Protein AF-A0A7T8KBF5-F1 (afdb_monomer_lite)

Foldseek 3Di:
DVLLVCVLVVHDLVVCCVVVVDDSVVSVVVVVVSVVVCVVPVPDDRPPDPDPPCVVVPPPDPVNVVVLVVVCVVPVPDDLVVVCVVSVHDSVVSVD

Structure (mmCIF, N/CA/C/O backbone):
data_AF-A0A7T8KBF5-F1
#
_entry.id   AF-A0A7T8KBF5-F1
#
loop_
_atom_site.group_PDB
_atom_site.id
_atom_site.type_symbol
_atom_site.label_atom_id
_atom_site.label_alt_id
_atom_site.label_comp_id
_atom_site.label_asym_id
_atom_site.label_entity_id
_atom_site.label_seq_id
_atom_site.pdbx_PDB_ins_code
_atom_site.Cartn_x
_atom_site.Cartn_y
_atom_site.Cartn_z
_atom_site.occupancy
_atom_site.B_iso_or_equiv
_atom_site.auth_seq_id
_atom_site.auth_comp_id
_atom_site.auth_asym_id
_atom_site.auth_atom_id
_atom_site.pdbx_PDB_model_num
ATOM 1 N N . MET A 1 1 ? -4.089 -5.766 23.021 1.00 62.38 1 MET A N 1
ATOM 2 C CA . MET A 1 1 ? -3.815 -7.022 22.286 1.00 62.38 1 MET A CA 1
ATOM 3 C C . MET A 1 1 ? -4.819 -7.307 21.167 1.00 62.38 1 MET A C 1
ATOM 5 O O . MET A 1 1 ? -4.367 -7.596 20.070 1.00 62.38 1 MET A O 1
ATOM 9 N N . ALA A 1 2 ? -6.137 -7.149 21.362 1.00 82.69 2 ALA A N 1
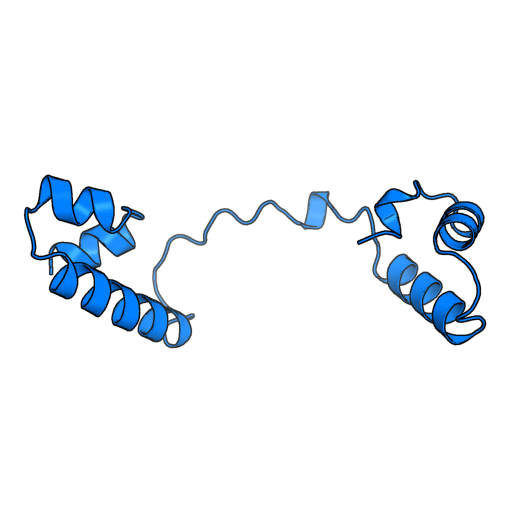ATOM 10 C CA . ALA A 1 2 ? -7.136 -7.452 20.319 1.00 82.69 2 ALA A CA 1
ATOM 11 C C . ALA A 1 2 ? -6.967 -6.673 18.990 1.00 82.69 2 ALA A C 1
ATOM 13 O O . ALA A 1 2 ? -7.058 -7.271 17.925 1.00 82.69 2 ALA A O 1
ATOM 14 N N . ILE A 1 3 ? -6.659 -5.369 19.042 1.00 83.25 3 ILE A N 1
ATOM 15 C CA . ILE A 1 3 ? -6.478 -4.517 17.845 1.00 83.25 3 ILE A CA 1
ATOM 16 C C . ILE A 1 3 ? -5.289 -4.983 16.986 1.00 83.25 3 ILE A C 1
ATOM 18 O O . ILE A 1 3 ? -5.416 -5.105 15.774 1.00 83.25 3 ILE A O 1
ATOM 22 N N . ILE A 1 4 ? -4.149 -5.290 17.614 1.00 85.00 4 ILE A N 1
ATOM 23 C CA . ILE A 1 4 ? -2.934 -5.753 16.919 1.00 85.00 4 ILE A CA 1
ATOM 24 C C . ILE A 1 4 ? -3.175 -7.121 16.277 1.00 85.00 4 ILE A C 1
ATOM 26 O O . ILE A 1 4 ? -2.799 -7.337 15.131 1.00 85.00 4 ILE A O 1
ATOM 30 N N . VAL A 1 5 ? -3.844 -8.037 16.988 1.00 86.75 5 VAL A N 1
ATOM 31 C CA . VAL A 1 5 ? -4.222 -9.344 16.427 1.00 86.75 5 VAL A CA 1
ATOM 32 C C . VAL A 1 5 ? -5.160 -9.162 15.233 1.00 86.75 5 VAL A C 1
ATOM 34 O O . VAL A 1 5 ? -4.948 -9.787 14.201 1.00 86.75 5 VAL A O 1
ATOM 37 N N . ALA A 1 6 ? -6.142 -8.261 15.319 1.00 85.44 6 ALA A N 1
ATOM 38 C CA . ALA A 1 6 ? -7.038 -7.973 14.204 1.00 85.44 6 ALA A CA 1
ATOM 39 C C . ALA A 1 6 ? -6.298 -7.394 12.983 1.00 85.44 6 ALA A C 1
ATOM 41 O O . ALA A 1 6 ? -6.592 -7.799 11.857 1.00 85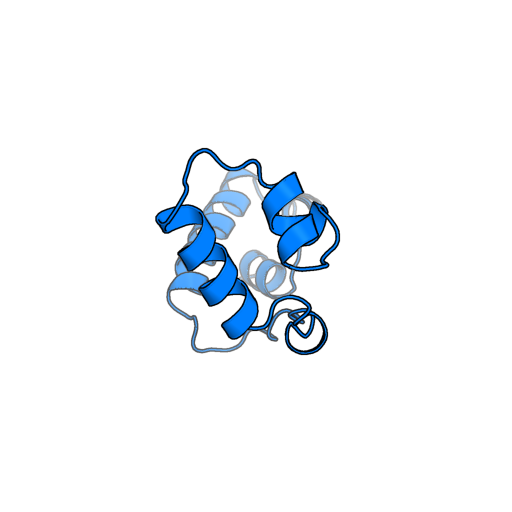.44 6 ALA A O 1
ATOM 42 N N . PHE A 1 7 ? -5.304 -6.523 13.195 1.00 86.56 7 PHE A N 1
ATOM 43 C CA . PHE A 1 7 ? -4.428 -6.046 12.121 1.00 86.56 7 PHE A CA 1
ATOM 44 C C . PHE A 1 7 ? -3.590 -7.170 11.507 1.00 86.56 7 PHE A C 1
ATOM 46 O O . PHE A 1 7 ? -3.568 -7.295 10.285 1.00 86.56 7 PHE A O 1
ATOM 53 N N . ARG A 1 8 ? -3.002 -8.057 12.322 1.00 83.19 8 ARG A N 1
ATOM 54 C CA . ARG A 1 8 ? -2.290 -9.258 11.836 1.00 83.19 8 ARG A CA 1
ATOM 55 C C . ARG A 1 8 ? -3.194 -10.210 11.049 1.00 83.19 8 ARG A C 1
ATOM 57 O O . ARG A 1 8 ? -2.738 -10.876 10.129 1.00 83.19 8 ARG A O 1
ATOM 64 N N . CYS A 1 9 ? -4.485 -10.250 11.369 1.00 85.44 9 CYS A N 1
ATOM 65 C CA . CYS A 1 9 ? -5.495 -10.983 10.605 1.00 85.44 9 CYS A CA 1
ATOM 66 C C . CYS A 1 9 ? -5.985 -10.237 9.344 1.00 85.44 9 CYS A C 1
ATOM 68 O O . CYS A 1 9 ? -6.923 -10.704 8.699 1.00 85.44 9 CYS A O 1
ATOM 70 N N . GLY A 1 10 ? -5.402 -9.083 9.001 1.00 82.50 10 GLY A N 1
ATOM 71 C CA . GLY A 1 10 ? -5.721 -8.317 7.795 1.00 82.50 10 GLY A CA 1
ATOM 72 C C . GLY A 1 10 ? -7.013 -7.499 7.865 1.00 82.50 10 GLY A C 1
ATOM 73 O O . GLY A 1 10 ? -7.543 -7.119 6.822 1.00 82.50 10 GLY A O 1
ATOM 74 N N . ARG A 1 11 ? -7.549 -7.236 9.063 1.00 88.50 11 ARG A N 1
ATOM 75 C CA . ARG A 1 11 ? -8.776 -6.439 9.228 1.00 88.50 11 ARG A CA 1
ATOM 76 C C . ARG A 1 11 ? -8.513 -4.953 9.041 1.00 88.50 11 ARG A C 1
ATOM 78 O O . ARG A 1 11 ? -7.493 -4.424 9.484 1.00 88.50 11 ARG A O 1
ATOM 85 N N . ALA A 1 12 ? -9.465 -4.263 8.416 1.00 88.31 12 ALA A N 1
ATOM 86 C CA . ALA A 1 12 ? -9.361 -2.824 8.218 1.00 88.31 12 ALA A CA 1
ATOM 87 C C . ALA A 1 12 ? -9.607 -2.067 9.541 1.00 88.31 12 ALA A C 1
ATOM 89 O O . ALA A 1 12 ? -10.446 -2.491 10.341 1.00 88.31 12 ALA A O 1
ATOM 90 N N . PRO A 1 13 ? -8.973 -0.894 9.762 1.00 88.69 13 PRO A N 1
ATOM 91 C CA . PRO A 1 13 ? -9.199 -0.074 10.957 1.00 88.69 13 PRO A CA 1
ATOM 92 C C . PRO A 1 13 ? -10.684 0.194 11.234 1.00 88.69 13 PRO A C 1
ATOM 94 O O . PRO A 1 13 ? -11.122 0.156 12.379 1.00 88.69 13 PRO A O 1
ATOM 97 N N . LYS A 1 14 ? -11.476 0.410 10.176 1.00 90.56 14 LYS A N 1
ATOM 98 C CA . LYS A 1 14 ? -12.921 0.643 10.274 1.00 90.56 14 LYS A CA 1
ATOM 99 C C . LYS A 1 14 ? -13.674 -0.573 10.823 1.00 90.56 14 LYS A C 1
ATOM 101 O O . LYS A 1 14 ? -14.477 -0.419 11.731 1.00 90.56 14 LYS A O 1
ATOM 106 N N . GLU A 1 15 ? -13.362 -1.774 10.339 1.00 88.88 15 GLU A N 1
ATOM 107 C CA . GLU A 1 15 ? -13.972 -3.018 10.831 1.00 88.88 15 GLU A CA 1
ATOM 108 C C . GLU A 1 15 ? -13.642 -3.257 12.309 1.00 88.88 15 GLU A C 1
ATOM 110 O O . GLU A 1 15 ? -14.484 -3.709 13.079 1.00 88.88 15 GLU A O 1
ATOM 115 N N . ILE A 1 16 ? -12.421 -2.908 12.723 1.00 91.56 16 ILE A N 1
ATOM 116 C CA . ILE A 1 16 ? -11.973 -3.010 14.116 1.00 91.56 16 ILE A CA 1
ATOM 117 C C . ILE A 1 16 ? -12.741 -2.024 15.004 1.00 91.56 16 ILE A C 1
ATOM 119 O O . ILE A 1 16 ? -13.186 -2.406 16.086 1.00 91.56 16 ILE A O 1
ATOM 123 N N . ILE A 1 17 ? -12.925 -0.778 14.552 1.00 92.75 17 ILE A N 1
ATOM 124 C CA . ILE A 1 17 ? -13.738 0.228 15.254 1.00 92.75 17 ILE A CA 1
ATOM 125 C C . ILE A 1 17 ? -15.182 -0.262 15.376 1.00 92.75 17 ILE A C 1
ATOM 127 O O . ILE A 1 17 ? -15.754 -0.225 16.462 1.00 92.75 17 ILE A O 1
ATOM 131 N N . ASP A 1 18 ? -15.761 -0.763 14.289 1.00 91.56 18 ASP A N 1
ATOM 132 C CA . ASP A 1 18 ? -17.160 -1.175 14.263 1.00 91.56 18 ASP A CA 1
ATOM 133 C C . ASP A 1 18 ? -17.422 -2.418 15.122 1.00 91.56 18 ASP A C 1
ATOM 135 O O . ASP A 1 18 ? -18.462 -2.478 15.782 1.00 91.56 18 ASP A O 1
ATOM 139 N N . PHE A 1 19 ? -16.490 -3.374 15.156 1.00 90.88 19 PHE A N 1
ATOM 140 C CA . PHE A 1 19 ? -16.626 -4.620 15.913 1.00 90.88 19 PHE A CA 1
ATOM 141 C C . PHE A 1 19 ? -16.298 -4.447 17.397 1.00 90.88 19 PHE A C 1
ATOM 143 O O . PHE A 1 19 ? -17.096 -4.804 18.259 1.00 90.88 19 PHE A O 1
ATOM 150 N N . PHE A 1 20 ? -15.129 -3.882 17.706 1.00 89.25 20 PHE A N 1
ATOM 151 C CA . PHE A 1 20 ? -14.665 -3.749 19.087 1.00 89.25 20 PHE A CA 1
ATOM 152 C C . PHE A 1 20 ? -15.136 -2.460 19.767 1.00 89.25 20 PHE A C 1
ATOM 154 O O . PHE A 1 20 ? -14.918 -2.296 20.966 1.00 89.25 20 PHE A O 1
ATOM 161 N N . LYS A 1 21 ? -15.752 -1.534 19.019 1.00 91.44 21 LYS A N 1
ATOM 162 C CA . LYS A 1 21 ? -16.215 -0.224 19.509 1.00 91.44 21 LYS A CA 1
ATOM 163 C C . LYS A 1 21 ? -15.112 0.606 20.172 1.00 91.44 21 LYS A C 1
ATOM 165 O O . LYS A 1 21 ? -15.375 1.409 21.063 1.00 91.44 21 LYS A O 1
ATOM 170 N N . PHE A 1 22 ? -13.869 0.436 19.722 1.00 89.31 22 PHE A N 1
ATOM 171 C CA . PHE A 1 22 ? -12.754 1.247 20.200 1.00 89.31 22 PHE A CA 1
ATOM 172 C C . PHE A 1 22 ? -12.822 2.680 19.654 1.00 89.31 22 PHE A C 1
ATOM 174 O O . PHE A 1 22 ? -13.274 2.885 18.524 1.00 89.31 22 PHE A O 1
ATOM 181 N N . PRO A 1 23 ? -12.306 3.674 20.403 1.00 93.00 23 PRO A N 1
ATOM 182 C CA . PRO A 1 23 ? -12.170 5.031 19.896 1.00 93.00 23 PRO A CA 1
ATOM 183 C C . PRO A 1 23 ? -11.325 5.057 18.622 1.00 93.00 23 PRO A C 1
ATOM 185 O O . PRO A 1 23 ? -10.239 4.470 18.566 1.00 93.00 23 PRO A O 1
ATOM 188 N N . GLN A 1 24 ? -11.797 5.792 17.615 1.00 90.38 24 GLN A N 1
ATOM 189 C CA . GLN A 1 24 ? -11.121 5.907 16.323 1.00 90.38 24 GLN A CA 1
ATOM 190 C C . GLN A 1 24 ? -9.656 6.338 16.484 1.00 90.38 24 GLN A C 1
ATOM 192 O O . GLN A 1 24 ? -8.767 5.727 15.895 1.00 90.38 24 GLN A O 1
ATOM 197 N N . ALA A 1 25 ? -9.392 7.333 17.335 1.00 92.31 25 ALA A N 1
ATOM 198 C CA . ALA A 1 25 ? -8.041 7.825 17.598 1.00 92.31 25 ALA A CA 1
ATOM 199 C C . ALA A 1 25 ? -7.092 6.709 18.071 1.00 92.31 25 ALA A C 1
ATOM 201 O O . ALA A 1 25 ? -5.969 6.603 17.586 1.00 92.31 25 ALA A O 1
ATOM 202 N N . THR A 1 26 ? -7.561 5.831 18.959 1.00 90.94 26 THR A N 1
ATOM 203 C CA . THR A 1 26 ? -6.776 4.707 19.482 1.00 90.94 26 THR A CA 1
ATOM 204 C C . THR A 1 26 ? -6.459 3.692 18.389 1.00 90.94 26 THR A C 1
ATOM 206 O O . THR A 1 26 ? -5.316 3.259 18.266 1.00 90.94 26 THR A O 1
ATOM 209 N N . VAL A 1 27 ? -7.445 3.339 17.559 1.00 90.06 27 VAL A N 1
ATOM 210 C CA . VAL A 1 27 ? -7.248 2.366 16.473 1.00 90.06 27 VAL A CA 1
ATOM 211 C C . VAL A 1 27 ? -6.258 2.894 15.437 1.00 90.06 27 VAL A C 1
ATOM 213 O O . VAL A 1 27 ? -5.351 2.167 15.041 1.00 90.06 27 VAL A O 1
ATOM 216 N N . TYR A 1 28 ? -6.374 4.163 15.042 1.00 91.50 28 TYR A N 1
ATOM 217 C CA . TYR A 1 28 ? -5.457 4.774 14.077 1.00 91.50 28 TYR A CA 1
ATOM 218 C C . TYR A 1 28 ? -4.054 5.025 14.648 1.00 91.50 28 TYR A C 1
ATOM 220 O O . TYR A 1 28 ? -3.075 4.845 13.926 1.00 91.50 28 TYR A O 1
ATOM 228 N N . SER A 1 29 ? -3.930 5.367 15.935 1.00 90.31 29 SER A N 1
ATOM 229 C CA . SER A 1 29 ? -2.626 5.462 16.605 1.00 90.31 29 SER A CA 1
ATOM 230 C C . SER A 1 29 ? -1.899 4.117 16.589 1.00 90.31 29 SER A C 1
ATOM 232 O O . SER A 1 29 ? -0.717 4.065 16.271 1.00 90.31 29 SER A O 1
ATOM 234 N N . ILE A 1 30 ? -2.613 3.024 16.879 1.00 87.31 30 ILE A N 1
ATOM 235 C CA . ILE A 1 30 ? -2.045 1.671 16.854 1.00 87.31 30 ILE A CA 1
ATOM 236 C C . ILE A 1 30 ? -1.739 1.234 15.419 1.00 87.31 30 ILE A C 1
ATOM 238 O O . ILE A 1 30 ? -0.698 0.633 15.194 1.00 87.31 30 ILE A O 1
ATOM 242 N N . ALA A 1 31 ? -2.594 1.560 14.444 1.00 87.50 31 ALA A N 1
ATOM 243 C CA . ALA A 1 31 ? -2.341 1.258 13.033 1.00 87.50 31 ALA A CA 1
ATOM 244 C C . ALA A 1 31 ? -1.043 1.906 12.527 1.00 87.50 31 ALA A C 1
ATOM 246 O O . ALA A 1 31 ? -0.293 1.284 11.778 1.00 87.50 31 ALA A O 1
ATOM 247 N N . LYS A 1 32 ? -0.768 3.145 12.957 1.00 87.44 32 LYS A N 1
ATOM 248 C CA . LYS A 1 32 ? 0.467 3.857 12.620 1.00 87.44 32 LYS A CA 1
ATOM 249 C C . LYS A 1 32 ? 1.693 3.139 13.188 1.00 87.44 32 LYS A C 1
ATOM 251 O O . LYS A 1 32 ? 2.581 2.781 12.424 1.00 87.44 32 LYS A O 1
ATOM 256 N N . SER A 1 33 ? 1.688 2.858 14.491 1.00 85.81 33 SER A N 1
ATOM 257 C CA . SER A 1 33 ? 2.791 2.147 15.150 1.00 85.81 33 SER A CA 1
ATOM 258 C C . SER A 1 33 ? 2.965 0.714 14.640 1.00 85.81 33 SER A C 1
ATOM 260 O O . SER A 1 33 ? 4.080 0.214 14.593 1.00 85.81 33 SER A O 1
ATOM 262 N N . PHE A 1 34 ? 1.879 0.049 14.234 1.00 81.50 34 PHE A N 1
ATOM 263 C CA . PHE A 1 34 ? 1.923 -1.288 13.642 1.00 81.50 34 PHE A CA 1
ATOM 264 C C . PHE A 1 34 ? 2.639 -1.281 12.289 1.00 81.50 34 PHE A C 1
ATOM 266 O O . PHE A 1 34 ? 3.500 -2.119 12.059 1.00 81.50 34 PHE A O 1
ATOM 273 N N . LYS A 1 35 ? 2.340 -0.301 11.429 1.00 77.12 35 LYS A N 1
ATOM 274 C CA . LYS A 1 35 ? 3.007 -0.148 10.132 1.00 77.12 35 LYS A CA 1
ATOM 275 C C . LYS A 1 35 ? 4.494 0.193 10.286 1.00 77.12 35 LYS A C 1
ATOM 277 O O . LYS A 1 35 ? 5.325 -0.421 9.637 1.00 77.12 35 LYS A O 1
ATOM 282 N N . GLU A 1 36 ? 4.815 1.121 11.188 1.00 77.06 36 GLU A N 1
ATOM 283 C CA . GLU A 1 36 ? 6.205 1.482 11.512 1.00 77.06 36 GLU A CA 1
ATOM 284 C C . GLU A 1 36 ? 6.990 0.291 12.090 1.00 77.06 36 GLU A C 1
ATOM 286 O O . GLU A 1 36 ? 8.189 0.184 11.868 1.00 77.06 36 GLU A O 1
ATOM 291 N N . SER A 1 37 ? 6.319 -0.616 12.808 1.00 66.06 37 SER A N 1
ATOM 292 C CA . SER A 1 37 ? 6.917 -1.847 13.331 1.00 66.06 37 SER A CA 1
ATOM 293 C C . SER A 1 37 ? 7.055 -2.945 12.276 1.00 66.06 37 SER A C 1
ATOM 295 O O . SER A 1 37 ? 8.035 -3.675 12.338 1.00 66.06 37 SER A O 1
ATOM 297 N N . GLU A 1 38 ? 6.125 -3.088 11.323 1.00 62.59 38 GLU A N 1
ATOM 298 C CA . GLU A 1 38 ? 6.266 -4.040 10.204 1.00 62.59 38 GLU A CA 1
ATOM 299 C C . GLU A 1 38 ? 7.464 -3.687 9.315 1.00 62.59 38 GLU A C 1
ATOM 301 O O . GLU A 1 38 ? 8.183 -4.586 8.891 1.00 62.59 38 GLU A O 1
ATOM 306 N N . ASP A 1 39 ? 7.732 -2.392 9.111 1.00 55.94 39 ASP A N 1
ATOM 307 C CA . ASP A 1 39 ? 8.909 -1.918 8.368 1.00 55.94 39 ASP A CA 1
ATOM 308 C C . ASP A 1 39 ? 10.242 -2.246 9.097 1.00 55.94 39 ASP A C 1
ATOM 310 O O . ASP A 1 39 ? 11.307 -2.234 8.483 1.00 55.94 39 ASP A O 1
ATOM 314 N N . ILE A 1 40 ? 10.202 -2.549 10.405 1.00 55.41 40 ILE A N 1
ATOM 315 C CA . ILE A 1 40 ? 11.367 -2.917 11.239 1.00 55.41 40 ILE A CA 1
ATOM 316 C C . ILE A 1 40 ? 11.447 -4.442 11.457 1.00 55.41 40 ILE A C 1
ATOM 318 O O . ILE A 1 40 ? 12.539 -5.007 11.515 1.00 55.41 40 ILE A O 1
ATOM 322 N N . GLU A 1 41 ? 10.301 -5.122 11.566 1.00 52.12 41 GLU A N 1
ATOM 323 C CA . GLU A 1 41 ? 10.153 -6.573 11.760 1.00 52.12 41 GLU A CA 1
ATOM 324 C C . GLU A 1 41 ? 9.974 -7.339 10.432 1.00 52.12 41 GLU A C 1
ATOM 326 O O . GLU A 1 41 ? 9.343 -8.398 10.407 1.00 52.12 41 GLU A O 1
ATOM 331 N N . GLU A 1 42 ? 10.577 -6.881 9.330 1.00 49.88 42 GLU A N 1
ATOM 332 C CA . GLU A 1 42 ? 10.562 -7.551 8.009 1.00 49.88 42 GLU A CA 1
ATOM 333 C C . GLU A 1 42 ? 11.179 -8.980 8.014 1.00 49.88 42 GLU A C 1
ATOM 335 O O . GLU A 1 42 ? 11.363 -9.605 6.973 1.00 49.88 42 GLU A O 1
ATOM 340 N N . GLY A 1 43 ? 11.503 -9.529 9.193 1.00 47.53 43 GLY A N 1
ATOM 341 C CA . GLY A 1 43 ? 12.053 -10.866 9.396 1.00 47.53 43 GLY A CA 1
ATOM 342 C C . GLY A 1 43 ? 11.134 -11.900 10.060 1.00 47.53 43 GLY A C 1
ATOM 343 O O . GLY A 1 43 ? 11.489 -13.075 10.017 1.00 47.53 43 GLY A O 1
ATOM 344 N N . PHE A 1 44 ? 9.993 -11.553 10.678 1.00 47.91 44 PHE A N 1
ATOM 345 C CA . PHE A 1 44 ? 9.210 -12.559 11.424 1.00 47.91 44 PHE A CA 1
ATOM 346 C C . PHE A 1 44 ? 7.674 -12.431 11.307 1.00 47.91 44 PHE A C 1
ATOM 348 O O . PHE A 1 44 ? 7.037 -11.565 11.895 1.00 47.91 44 PHE A O 1
ATOM 355 N N . LEU A 1 45 ? 7.084 -13.459 10.676 1.00 55.31 45 LEU A N 1
ATOM 356 C CA . LEU A 1 45 ? 5.752 -14.032 10.950 1.00 55.31 45 LEU A CA 1
ATOM 357 C C . LEU A 1 45 ? 4.496 -13.254 10.511 1.00 55.31 45 LEU A C 1
ATOM 359 O O . LEU A 1 45 ? 3.478 -13.284 11.207 1.00 55.31 45 LEU A O 1
ATOM 363 N N . THR A 1 46 ? 4.484 -12.679 9.312 1.00 54.19 46 THR A N 1
ATOM 364 C CA . THR A 1 46 ? 3.224 -12.509 8.566 1.00 54.19 46 THR A CA 1
ATOM 365 C C . THR A 1 46 ? 3.171 -13.533 7.429 1.00 54.19 46 THR A C 1
ATOM 367 O O . THR A 1 46 ? 4.208 -13.832 6.834 1.00 54.19 46 THR A O 1
ATOM 370 N N . PRO A 1 47 ? 2.008 -14.148 7.125 1.00 55.81 47 PRO A N 1
ATOM 371 C CA . PRO A 1 47 ? 1.874 -14.888 5.881 1.00 55.81 47 PRO A CA 1
ATOM 372 C C . PRO A 1 47 ? 2.124 -13.888 4.760 1.00 55.81 47 PRO A C 1
ATOM 374 O O . PRO A 1 47 ? 1.377 -12.916 4.616 1.00 55.81 47 PRO A O 1
ATOM 377 N N . GLU A 1 48 ? 3.215 -14.113 4.030 1.00 55.47 48 GLU A N 1
ATOM 378 C CA . GLU A 1 48 ? 3.632 -13.314 2.890 1.00 55.47 48 GLU A CA 1
ATOM 379 C C . GLU A 1 48 ? 2.385 -13.011 2.056 1.00 55.47 48 GLU A C 1
ATOM 381 O O . GLU A 1 48 ? 1.667 -13.928 1.631 1.00 55.47 48 GLU A O 1
ATOM 386 N N . ARG A 1 49 ? 2.053 -11.716 1.900 1.00 52.81 49 ARG A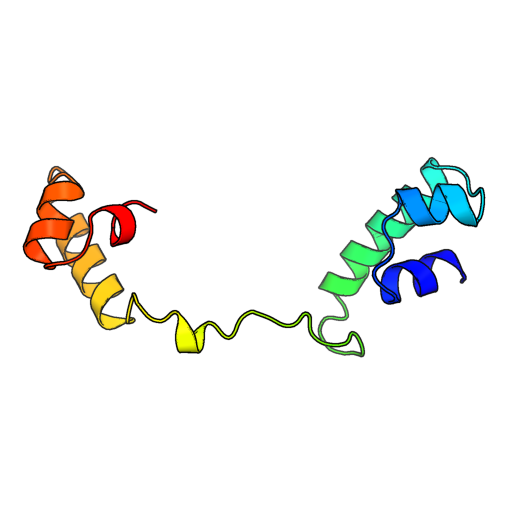 N 1
ATOM 387 C CA . ARG A 1 49 ? 1.008 -11.302 0.958 1.00 52.81 49 ARG A CA 1
ATOM 388 C C . ARG A 1 49 ? 1.277 -12.089 -0.307 1.00 52.81 49 ARG A C 1
ATOM 390 O O . ARG A 1 49 ? 2.406 -12.047 -0.780 1.00 52.81 49 ARG A O 1
ATOM 397 N N . LYS A 1 50 ? 0.267 -12.785 -0.837 1.00 52.72 50 LYS A N 1
ATOM 398 C CA . LYS A 1 50 ? 0.374 -13.486 -2.116 1.00 52.72 50 LYS A CA 1
ATOM 399 C C . LYS A 1 50 ? 0.732 -12.440 -3.165 1.00 52.72 50 LYS A C 1
ATOM 401 O O . LYS A 1 50 ? -0.144 -11.779 -3.724 1.00 52.72 50 LYS A O 1
ATOM 406 N N . THR A 1 51 ? 2.026 -12.210 -3.346 1.00 57.78 51 THR A N 1
ATOM 407 C CA . THR A 1 51 ? 2.540 -11.348 -4.381 1.00 57.78 51 THR A CA 1
ATOM 408 C C . THR A 1 51 ? 2.121 -12.064 -5.654 1.00 57.78 51 THR A C 1
ATOM 410 O O . THR A 1 51 ? 2.339 -13.273 -5.781 1.00 57.78 51 THR A O 1
ATOM 413 N N . PRO A 1 52 ? 1.382 -11.399 -6.557 1.00 48.69 52 PRO A N 1
ATOM 414 C CA . PRO A 1 52 ? 1.154 -11.995 -7.856 1.00 48.69 52 PRO A CA 1
ATOM 415 C C . PRO A 1 52 ? 2.535 -12.331 -8.392 1.00 48.69 52 PRO A C 1
ATOM 417 O O . PRO A 1 52 ? 3.418 -11.470 -8.368 1.00 48.69 52 PRO A O 1
ATOM 420 N N . ASP A 1 53 ? 2.720 -13.592 -8.770 1.00 51.91 53 ASP A N 1
ATOM 421 C CA . ASP A 1 53 ? 3.981 -14.096 -9.273 1.00 51.91 53 ASP A CA 1
ATOM 422 C C . ASP A 1 53 ? 4.412 -13.213 -10.451 1.00 51.91 53 ASP A C 1
ATOM 424 O O . ASP A 1 53 ? 3.935 -13.339 -11.582 1.00 51.91 53 ASP A O 1
ATOM 428 N N . ARG A 1 54 ? 5.285 -12.240 -10.168 1.00 52.66 54 ARG A N 1
ATOM 429 C CA . ARG A 1 54 ? 5.787 -11.298 -11.171 1.00 52.66 54 ARG A CA 1
ATOM 430 C C . ARG A 1 54 ? 6.669 -12.022 -12.184 1.00 52.66 54 ARG A C 1
ATOM 432 O O . ARG A 1 54 ? 6.957 -11.439 -13.228 1.00 52.66 54 ARG A O 1
ATOM 439 N N . SER A 1 55 ? 7.059 -13.277 -11.926 1.00 49.91 55 SER A N 1
ATOM 440 C CA . SER A 1 55 ? 7.747 -14.103 -12.913 1.00 49.91 55 SER A CA 1
ATOM 441 C C . SER A 1 55 ? 6.832 -14.466 -14.091 1.00 49.91 55 SER A C 1
ATOM 443 O O . SER A 1 55 ? 7.312 -14.504 -15.222 1.00 49.91 55 SER A O 1
ATOM 445 N N . GLN A 1 56 ? 5.508 -14.567 -13.886 1.00 47.56 56 GLN A N 1
ATOM 446 C CA . GLN A 1 56 ? 4.537 -14.746 -14.977 1.00 47.56 56 GLN A CA 1
ATOM 447 C C . GLN A 1 56 ? 4.208 -13.447 -15.737 1.00 47.56 56 GLN A C 1
ATOM 449 O O . GLN A 1 56 ? 3.643 -13.500 -16.830 1.00 47.56 56 GLN A O 1
ATOM 454 N N . VAL A 1 57 ? 4.590 -12.273 -15.214 1.00 49.56 57 VAL A N 1
ATOM 455 C CA . VAL A 1 57 ? 4.360 -10.956 -15.849 1.00 49.56 57 VAL A CA 1
ATOM 456 C C . VAL A 1 57 ? 5.673 -10.309 -16.310 1.00 49.56 57 VAL A C 1
ATOM 458 O O . VAL A 1 57 ? 5.758 -9.092 -16.465 1.00 49.56 57 VAL A O 1
ATOM 461 N N . ARG A 1 58 ? 6.725 -11.080 -16.610 1.00 53.66 58 ARG A N 1
ATOM 462 C CA . ARG A 1 58 ? 7.885 -10.538 -17.345 1.00 53.66 58 ARG A CA 1
ATOM 463 C C . ARG A 1 58 ? 7.557 -10.370 -18.834 1.00 53.66 58 ARG A C 1
ATOM 465 O O . ARG A 1 58 ? 8.170 -10.979 -19.697 1.00 53.66 58 ARG A O 1
ATOM 472 N N . LYS A 1 59 ? 6.596 -9.492 -19.149 1.00 56.66 59 LYS A N 1
ATOM 473 C CA . LYS A 1 59 ? 6.448 -8.920 -20.504 1.00 56.66 59 LYS A CA 1
ATOM 474 C C . LYS A 1 59 ? 7.554 -7.901 -20.820 1.00 5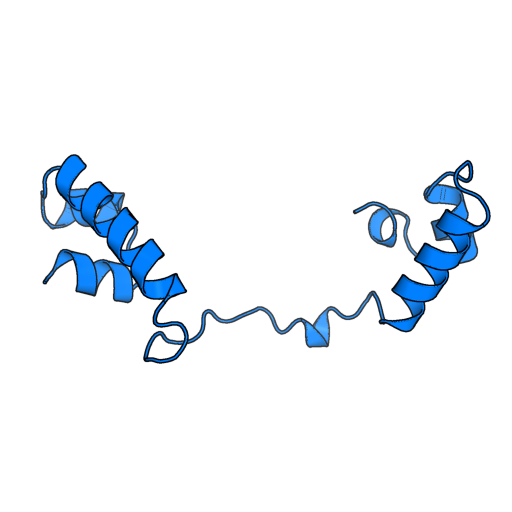6.66 59 LYS A C 1
ATOM 476 O O . LYS A 1 59 ? 7.743 -7.549 -21.976 1.00 56.66 59 LYS A O 1
ATOM 481 N N . ARG A 1 60 ? 8.274 -7.431 -19.794 1.00 60.00 60 ARG A N 1
ATOM 482 C CA . ARG A 1 60 ? 9.458 -6.570 -19.886 1.00 60.00 60 ARG A CA 1
ATOM 483 C C . ARG A 1 60 ? 10.642 -7.351 -19.310 1.00 60.00 60 ARG A C 1
ATOM 485 O O . ARG A 1 60 ? 10.794 -7.428 -18.092 1.00 60.00 60 ARG A O 1
ATOM 492 N N . SER A 1 61 ? 11.407 -8.022 -20.167 1.00 70.62 61 SER A N 1
ATOM 493 C CA . SER A 1 61 ? 12.701 -8.592 -19.777 1.00 70.62 61 SER A CA 1
ATOM 494 C C . SER A 1 61 ? 13.658 -7.466 -19.364 1.00 70.62 61 SER A C 1
ATOM 496 O O . SER A 1 61 ? 13.456 -6.316 -19.755 1.00 70.62 61 SER A O 1
ATOM 498 N N . ALA A 1 62 ? 14.690 -7.776 -18.574 1.00 71.25 62 ALA A N 1
ATOM 499 C CA . ALA A 1 62 ? 15.712 -6.788 -18.210 1.00 71.25 62 ALA A CA 1
ATOM 500 C C . ALA A 1 62 ? 16.336 -6.163 -19.474 1.00 71.25 62 ALA A C 1
ATOM 502 O O . ALA A 1 62 ? 16.330 -4.947 -19.623 1.00 71.25 62 ALA A O 1
ATOM 503 N N . ASP A 1 63 ? 16.658 -6.998 -20.463 1.00 76.12 63 ASP A N 1
ATOM 504 C CA . ASP A 1 63 ? 17.174 -6.575 -21.769 1.00 76.12 63 ASP A CA 1
ATOM 505 C C . ASP A 1 63 ? 16.251 -5.601 -22.521 1.00 76.12 63 ASP A C 1
ATOM 507 O O . ASP A 1 63 ? 16.716 -4.761 -23.289 1.00 76.12 63 ASP A O 1
ATOM 511 N N . PHE A 1 64 ? 14.929 -5.715 -22.344 1.00 76.06 64 PHE A N 1
ATOM 512 C CA . PHE A 1 64 ? 13.971 -4.795 -22.959 1.00 76.06 64 PHE A CA 1
ATOM 513 C C . PHE A 1 64 ? 14.026 -3.412 -22.301 1.00 76.06 64 PHE A C 1
ATOM 515 O O . PHE A 1 64 ? 13.950 -2.399 -22.995 1.00 76.06 64 PHE A O 1
ATOM 522 N N . ILE A 1 65 ? 14.165 -3.374 -20.974 1.00 78.94 65 ILE A N 1
ATOM 523 C CA . ILE A 1 65 ? 14.273 -2.129 -20.209 1.00 78.94 65 ILE A CA 1
ATOM 524 C C . ILE A 1 65 ? 15.578 -1.418 -20.567 1.00 78.94 65 ILE A C 1
ATOM 526 O O . ILE A 1 65 ? 15.541 -0.227 -20.865 1.00 78.94 65 ILE A O 1
ATOM 530 N N . ASP A 1 66 ? 16.687 -2.155 -20.635 1.00 80.94 66 ASP A N 1
ATOM 531 C CA . ASP A 1 66 ? 17.996 -1.593 -20.972 1.00 80.94 66 ASP A CA 1
ATOM 532 C C . ASP A 1 66 ? 17.990 -0.978 -22.377 1.00 80.94 66 ASP A C 1
ATOM 534 O O . ASP A 1 66 ? 18.373 0.176 -22.551 1.00 80.94 66 ASP A O 1
ATOM 538 N N . ARG A 1 67 ? 17.451 -1.691 -23.378 1.00 80.81 67 ARG A N 1
ATOM 539 C CA . ARG A 1 67 ? 17.333 -1.171 -24.754 1.00 80.81 67 ARG A CA 1
ATOM 540 C C . ARG A 1 67 ? 16.454 0.072 -24.840 1.00 80.81 67 ARG A C 1
ATOM 542 O O . ARG A 1 67 ? 16.787 1.004 -25.569 1.00 80.81 67 ARG A O 1
ATOM 549 N N . LEU A 1 68 ? 15.337 0.090 -24.112 1.00 80.75 68 LEU A N 1
ATOM 550 C CA . LEU A 1 68 ? 14.453 1.250 -24.072 1.00 80.75 68 LEU A CA 1
ATOM 551 C C . LEU A 1 68 ? 15.165 2.454 -23.440 1.00 80.75 68 LEU A C 1
ATOM 553 O O . LEU A 1 68 ? 15.079 3.555 -23.975 1.00 80.75 68 LEU A O 1
ATOM 557 N N . GLN A 1 69 ? 15.898 2.245 -22.345 1.00 81.00 69 GLN A N 1
ATOM 558 C CA . GLN A 1 69 ? 16.672 3.302 -21.695 1.00 81.00 69 GLN A CA 1
ATOM 559 C C . GLN A 1 69 ? 17.784 3.841 -22.598 1.00 81.00 69 GLN A C 1
ATOM 561 O O . GLN A 1 69 ? 17.942 5.056 -22.680 1.00 81.00 69 GLN A O 1
ATOM 566 N N . THR A 1 70 ? 18.506 2.979 -23.324 1.00 83.38 70 THR A N 1
ATOM 567 C CA . THR A 1 70 ? 19.508 3.422 -24.306 1.00 83.38 70 THR A CA 1
ATOM 568 C C . THR A 1 70 ? 18.878 4.315 -25.373 1.00 83.38 70 THR A C 1
ATOM 570 O O . THR A 1 70 ? 19.366 5.412 -25.605 1.00 83.38 70 THR A O 1
ATOM 573 N N . MET A 1 71 ? 17.735 3.920 -25.945 1.00 77.81 71 MET A N 1
ATOM 574 C CA . MET A 1 71 ? 17.053 4.724 -26.969 1.00 77.81 71 MET A CA 1
ATOM 575 C C . MET A 1 71 ? 16.533 6.074 -26.452 1.00 77.81 71 MET A C 1
ATOM 577 O O . MET A 1 71 ? 16.518 7.045 -27.202 1.00 77.81 71 MET A O 1
ATOM 581 N N . ILE A 1 72 ? 16.096 6.140 -25.190 1.00 82.81 72 ILE A N 1
ATOM 582 C CA . ILE A 1 72 ? 15.664 7.395 -24.552 1.00 82.81 72 ILE A CA 1
ATOM 583 C C . ILE A 1 72 ? 16.858 8.324 -24.313 1.00 82.81 72 ILE A C 1
ATOM 585 O O . ILE A 1 72 ? 16.733 9.535 -24.485 1.00 82.81 72 ILE A O 1
ATOM 589 N N . ASN A 1 73 ? 17.999 7.762 -23.912 1.00 81.94 73 ASN A N 1
ATOM 590 C CA . ASN A 1 73 ? 19.217 8.523 -23.654 1.00 81.94 73 ASN A CA 1
ATOM 591 C C . ASN A 1 73 ? 19.874 9.022 -24.948 1.00 81.94 73 ASN A C 1
ATOM 593 O O . ASN A 1 73 ? 20.395 10.135 -24.957 1.00 81.94 73 ASN A O 1
ATOM 597 N N . ASP A 1 74 ? 19.828 8.224 -26.018 1.00 83.94 74 ASP A N 1
ATOM 598 C CA . ASP A 1 74 ? 20.371 8.593 -27.327 1.00 83.94 74 ASP A CA 1
ATOM 599 C C . ASP A 1 74 ? 19.541 9.706 -27.984 1.00 83.94 74 ASP A C 1
ATOM 601 O O . ASP A 1 74 ? 20.108 10.667 -28.497 1.00 83.94 74 ASP A O 1
ATOM 605 N N . ASP A 1 75 ? 18.204 9.623 -27.916 1.00 76.62 75 ASP A N 1
ATOM 606 C CA . ASP A 1 75 ? 17.303 10.603 -28.527 1.00 76.62 75 ASP A CA 1
ATOM 607 C C . ASP A 1 75 ? 16.104 10.957 -27.613 1.00 76.62 75 ASP A C 1
ATOM 609 O O . ASP A 1 75 ? 14.991 10.441 -27.786 1.00 76.62 75 ASP A O 1
ATOM 613 N N . PRO A 1 76 ? 16.253 11.922 -26.686 1.00 76.56 76 PRO A N 1
ATOM 614 C CA . PRO A 1 76 ? 15.206 12.265 -25.716 1.00 76.56 76 PRO A CA 1
ATOM 615 C C . PRO A 1 76 ? 13.971 12.938 -26.338 1.00 76.56 76 PRO A C 1
ATOM 617 O O . PRO A 1 76 ? 12.937 13.067 -25.685 1.00 76.56 76 PRO A O 1
ATOM 620 N N . SER A 1 77 ? 14.060 13.384 -27.596 1.00 77.50 77 SER A N 1
ATOM 621 C CA . SER A 1 77 ? 12.946 14.017 -28.321 1.00 77.50 77 SER A CA 1
ATOM 622 C C . SER A 1 77 ? 12.035 13.017 -29.041 1.00 77.50 77 SER A C 1
ATOM 624 O O . SER A 1 77 ? 11.014 13.416 -29.604 1.00 77.50 77 SER A O 1
ATOM 626 N N . VAL A 1 78 ? 12.383 11.724 -29.057 1.00 76.31 78 VAL A N 1
ATOM 627 C CA . VAL A 1 78 ? 11.586 10.715 -29.762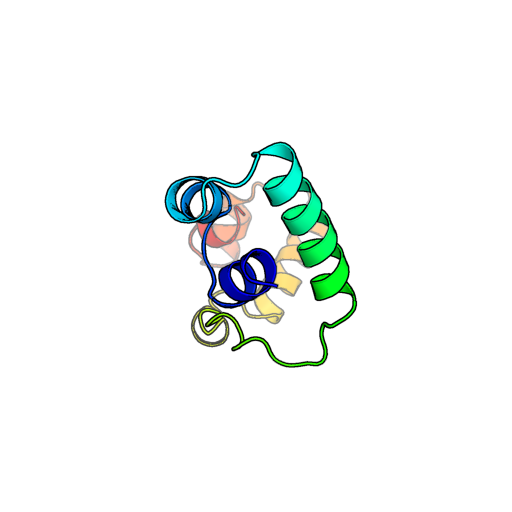 1.00 76.31 78 VAL A CA 1
ATOM 628 C C . VAL A 1 78 ? 10.349 10.364 -28.929 1.00 76.31 78 VAL A C 1
ATOM 630 O O . VAL A 1 78 ? 10.463 9.985 -27.761 1.00 76.31 78 VAL A O 1
ATOM 633 N N . PRO A 1 79 ? 9.139 10.451 -29.507 1.00 79.88 79 PRO A N 1
ATOM 634 C CA . PRO A 1 79 ? 7.927 10.124 -28.780 1.00 79.88 79 PRO A CA 1
ATOM 635 C C . PRO A 1 79 ? 7.879 8.627 -28.453 1.00 79.88 79 PRO A C 1
ATOM 637 O O . PRO A 1 79 ? 8.230 7.770 -29.266 1.00 79.88 79 PRO A O 1
ATOM 640 N N . MET A 1 80 ? 7.351 8.301 -27.271 1.00 79.19 80 MET A N 1
ATOM 641 C CA . MET A 1 80 ? 7.227 6.921 -26.777 1.00 79.19 80 MET A CA 1
ATOM 642 C C . MET A 1 80 ? 6.472 5.984 -27.737 1.00 79.19 80 MET A C 1
ATOM 644 O O . MET A 1 80 ? 6.697 4.777 -27.721 1.00 79.19 80 MET A O 1
ATOM 648 N N . SER A 1 81 ? 5.587 6.518 -28.588 1.00 76.31 81 SER A N 1
ATOM 649 C CA . SER A 1 81 ? 4.912 5.751 -29.645 1.00 76.31 81 SER A CA 1
ATOM 650 C C . SER A 1 81 ? 5.889 5.213 -30.689 1.00 76.31 81 SER A C 1
ATOM 652 O O . SER A 1 81 ? 5.815 4.043 -31.042 1.00 76.31 81 SER A O 1
ATOM 654 N N . THR A 1 82 ? 6.845 6.033 -31.122 1.00 78.62 82 THR A N 1
ATOM 655 C CA . THR A 1 82 ? 7.862 5.642 -32.104 1.00 78.62 82 THR A CA 1
ATOM 656 C C . THR A 1 82 ? 8.866 4.662 -31.499 1.00 78.62 82 THR A C 1
ATOM 658 O O . THR A 1 82 ? 9.322 3.748 -32.180 1.00 78.62 82 THR A O 1
ATOM 661 N N . LEU A 1 83 ? 9.170 4.784 -30.202 1.00 79.38 83 LEU A N 1
ATOM 662 C CA . LEU A 1 83 ? 9.977 3.786 -29.491 1.00 79.38 83 LEU A CA 1
ATOM 663 C C . LEU A 1 83 ? 9.253 2.440 -29.372 1.00 79.38 83 LEU A C 1
ATOM 665 O O . LEU A 1 83 ? 9.865 1.395 -29.578 1.00 79.38 83 LEU A O 1
ATOM 669 N N . ALA A 1 84 ? 7.946 2.452 -29.101 1.00 77.44 84 ALA A N 1
ATOM 670 C CA . ALA A 1 84 ? 7.135 1.238 -29.052 1.00 77.44 84 ALA A CA 1
ATOM 671 C C . ALA A 1 84 ? 7.061 0.530 -30.417 1.00 77.44 84 ALA A C 1
ATOM 673 O O . ALA A 1 84 ? 7.204 -0.690 -30.473 1.00 77.44 84 ALA A O 1
ATOM 674 N N . GLU A 1 85 ? 6.922 1.289 -31.509 1.00 79.56 85 GLU A N 1
ATOM 675 C CA . GLU A 1 85 ? 6.983 0.768 -32.883 1.00 79.56 85 GLU A CA 1
ATOM 676 C C . GLU A 1 85 ? 8.350 0.144 -33.195 1.00 79.56 85 GLU A C 1
ATOM 678 O O . GLU A 1 85 ? 8.413 -0.984 -33.682 1.00 79.56 85 GLU A O 1
ATOM 683 N N . ARG A 1 86 ? 9.453 0.824 -32.845 1.00 79.00 86 ARG A N 1
ATOM 684 C CA . ARG A 1 86 ? 10.822 0.307 -33.035 1.00 79.00 86 ARG A CA 1
ATOM 685 C C . ARG A 1 86 ? 11.099 -0.965 -32.235 1.00 79.00 86 ARG A C 1
ATOM 687 O O . ARG A 1 86 ? 11.843 -1.828 -32.690 1.00 79.00 86 ARG A O 1
ATOM 694 N N . LEU A 1 87 ? 10.504 -1.082 -31.052 1.00 77.19 87 LEU A N 1
ATOM 695 C CA . LEU A 1 87 ? 10.630 -2.250 -30.182 1.00 77.19 87 LEU A CA 1
ATOM 696 C C . LEU A 1 87 ? 9.573 -3.332 -30.471 1.00 77.19 87 LEU A C 1
ATOM 698 O O . LEU A 1 87 ? 9.568 -4.361 -29.798 1.00 77.19 87 LEU A O 1
ATOM 702 N N . ASN A 1 88 ? 8.701 -3.120 -31.467 1.00 76.75 88 ASN A N 1
ATOM 703 C CA . ASN A 1 88 ? 7.583 -3.994 -31.836 1.00 76.75 88 ASN A CA 1
ATOM 704 C C . ASN A 1 88 ? 6.710 -4.407 -30.635 1.00 76.75 88 ASN A C 1
ATOM 706 O O . ASN A 1 88 ? 6.277 -5.553 -30.501 1.00 76.75 88 ASN A O 1
ATOM 710 N N . VAL A 1 89 ? 6.477 -3.462 -29.725 1.00 73.56 89 VAL A N 1
ATOM 711 C CA . VAL A 1 89 ? 5.657 -3.658 -28.529 1.00 73.56 89 VAL A CA 1
ATOM 712 C C . VAL A 1 89 ? 4.447 -2.744 -28.558 1.00 73.56 89 VAL A C 1
ATOM 714 O O . VAL A 1 89 ? 4.460 -1.657 -29.130 1.00 73.56 89 VAL A O 1
ATOM 717 N N . HIS A 1 90 ? 3.379 -3.168 -27.887 1.00 75.75 90 HIS A N 1
ATOM 718 C CA . HIS A 1 90 ? 2.210 -2.315 -27.730 1.00 75.75 90 HIS A CA 1
ATOM 719 C C . HIS A 1 90 ? 2.586 -1.017 -27.000 1.00 75.75 90 HIS A C 1
ATOM 721 O O . HIS A 1 90 ? 3.362 -1.038 -26.045 1.00 75.75 90 HIS A O 1
ATOM 727 N N . ARG A 1 91 ? 1.997 0.114 -27.404 1.00 68.88 91 ARG A N 1
ATOM 728 C CA . ARG A 1 91 ? 2.302 1.447 -26.851 1.00 68.88 91 ARG A CA 1
ATOM 729 C C . ARG A 1 91 ? 2.209 1.504 -25.320 1.00 68.88 91 ARG A C 1
ATOM 731 O O . ARG A 1 91 ? 3.027 2.154 -24.677 1.00 68.88 91 ARG A O 1
ATOM 738 N N . THR A 1 92 ? 1.259 0.781 -24.725 1.00 70.75 92 THR A N 1
ATOM 739 C CA . THR A 1 92 ? 1.086 0.692 -23.258 1.00 70.75 92 THR A CA 1
ATOM 740 C C . THR A 1 92 ? 2.230 -0.034 -22.543 1.00 70.75 92 THR A C 1
ATOM 742 O O . THR A 1 92 ? 2.373 0.085 -21.333 1.00 70.75 92 THR A O 1
ATOM 745 N N . THR A 1 93 ? 3.068 -0.774 -23.270 1.00 65.38 93 THR A N 1
ATOM 746 C CA . THR A 1 93 ? 4.273 -1.414 -22.734 1.00 65.38 93 THR A CA 1
ATOM 747 C C . THR A 1 93 ? 5.422 -0.421 -22.563 1.00 65.38 93 THR A C 1
ATOM 749 O O . THR A 1 93 ? 6.324 -0.703 -21.781 1.00 65.38 93 THR A O 1
ATOM 752 N N . VAL A 1 94 ? 5.383 0.747 -23.208 1.00 66.06 94 VAL A N 1
ATOM 753 C CA . VAL A 1 94 ? 6.408 1.805 -23.087 1.00 66.06 94 VAL A CA 1
ATOM 754 C C . VAL A 1 94 ? 5.884 3.015 -22.299 1.00 66.06 94 VAL A C 1
ATOM 756 O O . VAL A 1 94 ? 6.640 3.652 -21.579 1.00 66.06 94 VAL A O 1
ATOM 759 N N . LEU A 1 95 ? 4.577 3.291 -22.363 1.00 61.38 95 LEU A N 1
ATOM 760 C CA . LEU A 1 95 ? 3.895 4.310 -21.556 1.00 61.38 95 LEU A CA 1
ATOM 761 C C . LEU A 1 95 ? 3.543 3.757 -20.159 1.00 61.38 95 LEU A C 1
ATOM 763 O O . LEU A 1 95 ? 2.413 3.316 -19.947 1.00 61.38 95 LEU A O 1
ATOM 767 N N . HIS A 1 96 ? 4.487 3.727 -19.214 1.00 51.19 96 HIS A N 1
ATOM 768 C CA . HIS A 1 96 ? 4.141 3.601 -17.792 1.00 51.19 96 HIS A CA 1
ATOM 769 C C . HIS A 1 96 ? 5.217 4.151 -16.863 1.00 51.19 96 HIS A C 1
ATOM 771 O O . HIS A 1 96 ? 6.400 3.856 -17.131 1.00 51.19 96 HIS A O 1
#

Radius of gyration: 22.29 Å; chains: 1; bounding box: 38×29×55 Å

Organism: Caligus rogercresseyi (NCBI:txid217165)

Sequence (96 aa):
MAIIVAFRCGRAPKEIIDFFKFPQATVYSIAKSFKESEDIEEGFLTPERKTPDRSQVRKRSADFIDRLQTMINDDPSVPMSTLAERLNVHRTTVLH

pLDDT: mean 74.47, std 14.09, range [47.53, 93.0]

Secondary structure (DSSP, 8-state):
-HHHHHHHTT--HHHHHHHH---HHHHHHHHHHHHHHHTT-TTS---------TTTT-SS-HHHHHHHHHHHHH-TTS-HHHHHHHTT--GGGT--

=== Feature glossary ===
Reading guide. The protein is described through the following features:

Foldseek 3Di. A 3Di character summarizes, for each residue, the relative orientation of the Cα frame of its nearest spatial neighbor. Because it encodes fold topology rather than chemistry, 3Di alignments detect remote structural similarity that sequence alignment misses.

Contact-map, Ramachandran, and PAE plots. Plot images: a contact map (which residues are close in 3D, as an N×N binary image), a Ramachandran scatter (backbone torsion angles, revealing secondary-structure composition at a glance), and — for AlphaFold structures — a PAE heatmap (pairwise prediction confidence).

Radius of gyration, Cα contacts, bounding box. Radius of gyration (Rg) is the root-mean-square distance of Cα atoms from their centroid — a single number for overall size and compactness. A globular domain of N residues has Rg ≈ 2.2·N^0.38 Å; an extended or disordered chain has a much larger Rg. The Cα contact count is the number of residue pairs whose Cα atoms are within 8 Å and are more than four positions apart in sequence — a standard proxy for tertiary packing density. The bounding box is the smallest axis-aligned box enclosing all Cα atoms.

Secondary structure (8-state, DSSP). Eight-state secondary structure (DSSP): H is the canonical α-helix, G the tighter 3₁₀-helix, I the wider π-helix; E/B are β-structure, T and S are turns and bends, and '-' is everything else. DSSP derives these from the pattern of main-chain N–H···O=C hydrogen bonds, not from the sequence.

B-factor. B-factor (Debye–Waller factor) reflects atomic displacement in the crystal lattice. It is an experimental observable (units Å²), not a prediction; low values mean the atom is pinned down, high values mean it moves or is heterogeneous across the crystal.

pLDDT. pLDDT is the predicted lDDT-Cα score: AlphaFold's confidence that the local environment of each residue (all inter-atomic distances within 15 Å) is correctly placed. It is a per-residue number between 0 and 100, with higher meaning more reliable.

Nearest PDB structures. Nearest PDB neighbors are the top structural matches found by Foldseek when searching this structure against the entire Protein Data Bank. Each hit reports a TM-score (0 to 1; >0.5 almost always implies the same fold) and an E-value. These are *structural* homologs — they may share no detectable sequence similarity.

Solvent-accessible surface area. Accessible surface area quantifies burial. A residue with SASA near zero is packed into the hydrophobic core; one with SASA >100 Å² sits on the surface. Computed here via the Shrake–Rupley numerical algorithm with a 1.4 Å probe.

Rendered structure images. Structure images are PyMOL renders from six orthogonal camera directions. Cartoon representation draws helices as coils and strands as arrows; sticks shows the backbone as bonds; surface shows the solvent-excluded envelope. Rainbow coloring maps sequence position to hue (blue→red, N→C); chain coloring assigns a distinct color per polypeptide.

Backbone torsions (φ/ψ). φ (phi) and ψ (psi) are the two rotatable backbone dihedrals per residue: φ is the C(i-1)–N–Cα–C torsion, ψ is the N–Cα–C–N(i+1) torsion, both in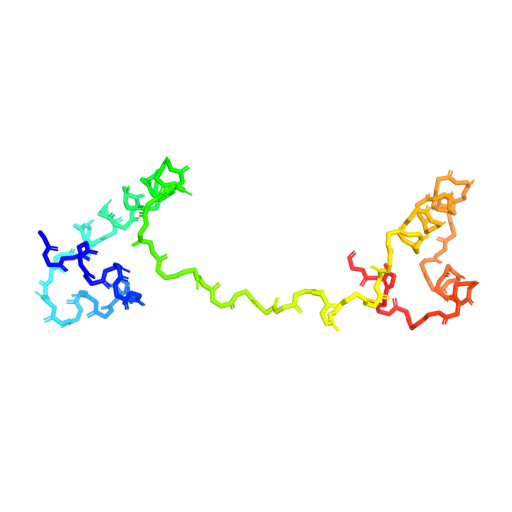 degrees on (−180°, 180°]. α-helical residues cluster near (−60°, −45°); β-strand residues near (−120°, +130°). A Ramachandran plot is simply a scatter of (φ, ψ) for every residue.

Predicted aligned error. Predicted Aligned Error (PAE) is an AlphaFold confidence matrix: entry (i, j) is the expected error in the position of residue j, in ångströms, when the prediction is superimposed on the true structure at residue i. Low PAE within a block of residues means that block is internally rigid and well-predicted; high PAE between two blocks means their relative placement is uncertain even if each block individually is confident.

mmCIF coordinates. Structure coordinates are given as an mmCIF _atom_site loop: one row per atom with element, residue name, chain id, sequence number, and x/y/z position in Å. Only the four main-chain atoms per residue are included here; side chains are omitted to keep the record compact.

InterPro / GO / CATH / organism. Database cross-references. InterPro integrates a dozen domain/family signature databases into unified entries with residue-range hits. GO terms attach function/process/location labels with evidence codes. CATH codes position the fold in a four-level structural taxonomy. Organism is the NCBI-taxonomy species name.

Secondary structure (3-state, P-SEA). SS3 is a coarse helix/strand/coil call (letters a/b/c) made by the P-SEA algorithm from inter-Cα distances and dihedrals. It is less detailed than DSSP but needs only Cα positions.

Sequence. Sequence gives the chain of amino acids in standard one-letter code (A=alanine, C=cysteine, …, Y=tyrosine), read N→C. It is the only feature that is directly encoded by the gene; all structural features are derived from the folded form of this sequence.